Protein AF-A0A354U758-F1 (afdb_monomer_lite)

Sequence (99 aa):
METSMVYNLAVYKNENGGFNGVFADFECVVNEGDTLDELIANAKELLNFTLADMVEHGIPLPVPSPESKIRMKLDCAPFRIVPVAVSIRANGSSVPELF

Secondary structure (DSSP, 8-state):
-EEEEEEEEEEEE-TTS-EEEEETTTTEEE---SSHHHHHHHHHHHHHHHHHHHHHTTPPPPPPPPHHHHHHS-SS--SEEEEEEEEEE----------

Radius of gyration: 15.07 Å; chains: 1; bounding box: 31×44×41 Å

Foldseek 3Di:
DKDKDKAKWQWAQDPVCFIKTAGLQVRDIQGDDNYPVRSLVSVLVVVQVVVQVCLVVVNDDGHHDDPVVSCVSDPDHGPDMDIRMHIDDNDPDDDPPDD

pLDDT: mean 85.99, std 13.71, range [42.72, 96.0]

Structure (mmCIF, N/CA/C/O backbone):
data_AF-A0A354U758-F1
#
_entry.id   AF-A0A354U758-F1
#
loop_
_atom_site.group_PDB
_atom_site.id
_atom_site.type_symbol
_atom_site.label_atom_id
_atom_site.label_alt_id
_atom_site.label_comp_id
_atom_site.label_asym_id
_atom_site.label_entity_id
_atom_site.label_seq_id
_atom_site.pdbx_PDB_ins_code
_atom_site.Cartn_x
_atom_site.Cartn_y
_atom_site.Cartn_z
_atom_site.occupancy
_atom_site.B_iso_or_equiv
_atom_site.auth_seq_id
_atom_site.auth_comp_id
_atom_site.auth_asym_id
_atom_site.auth_atom_id
_atom_site.pdbx_PDB_model_num
ATOM 1 N N . MET A 1 1 ? -5.809 7.439 21.287 1.00 57.69 1 MET A N 1
ATOM 2 C CA . MET A 1 1 ? -4.737 6.438 21.087 1.00 57.69 1 MET A CA 1
ATOM 3 C C . MET A 1 1 ? -4.339 6.500 19.623 1.00 57.69 1 MET A C 1
ATOM 5 O O . MET A 1 1 ? -5.232 6.600 18.792 1.00 57.69 1 MET A O 1
ATOM 9 N N . GLU A 1 2 ? -3.042 6.538 19.322 1.00 71.38 2 GLU A N 1
ATOM 10 C CA . GLU A 1 2 ? -2.541 6.448 17.944 1.00 71.38 2 GLU A CA 1
ATOM 11 C C . GLU A 1 2 ? -2.259 4.974 17.646 1.00 71.38 2 GLU A C 1
ATOM 13 O O . GLU A 1 2 ? -1.563 4.310 18.417 1.00 71.38 2 GLU A O 1
ATOM 18 N N . THR A 1 3 ? -2.846 4.447 16.576 1.00 82.75 3 THR A N 1
ATOM 19 C CA . THR A 1 3 ? -2.652 3.058 16.158 1.00 82.75 3 THR A CA 1
ATOM 20 C C . THR A 1 3 ? -1.831 3.047 14.881 1.00 82.75 3 THR A C 1
ATOM 22 O O . THR A 1 3 ? -2.209 3.679 13.898 1.00 82.75 3 THR A O 1
ATOM 25 N N . SER A 1 4 ? -0.708 2.327 14.889 1.00 86.12 4 SER A N 1
ATOM 26 C CA . SER A 1 4 ? 0.077 2.102 13.677 1.00 86.12 4 SER A CA 1
ATOM 27 C C . SER A 1 4 ? -0.401 0.835 12.979 1.00 86.12 4 SER A C 1
ATOM 29 O O . SER A 1 4 ? -0.539 -0.213 13.613 1.00 86.12 4 SER A O 1
ATOM 31 N N . MET A 1 5 ? -0.656 0.935 11.678 1.00 91.00 5 MET A N 1
ATOM 32 C CA . MET A 1 5 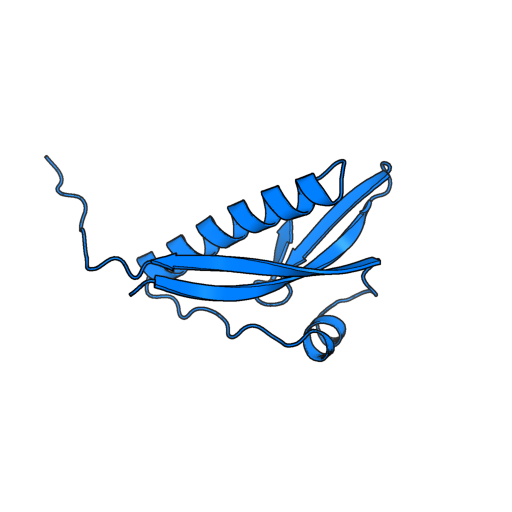? -0.980 -0.198 10.816 1.00 91.00 5 MET A CA 1
ATOM 33 C C . MET A 1 5 ? 0.013 -0.255 9.658 1.00 91.00 5 MET A C 1
ATOM 35 O O . MET A 1 5 ? 0.569 0.763 9.247 1.00 91.00 5 MET A O 1
ATOM 39 N N . VAL A 1 6 ? 0.243 -1.458 9.137 1.00 93.88 6 VAL A N 1
ATOM 40 C CA . VAL A 1 6 ? 1.149 -1.688 8.009 1.00 93.88 6 VAL A CA 1
ATOM 41 C C . VAL A 1 6 ? 0.387 -2.433 6.934 1.00 93.88 6 VAL A C 1
ATOM 43 O O . VAL A 1 6 ? -0.020 -3.568 7.163 1.00 93.88 6 VAL A O 1
ATOM 46 N N . TYR A 1 7 ? 0.229 -1.809 5.771 1.00 94.75 7 TYR A N 1
ATOM 47 C CA . TYR A 1 7 ? -0.414 -2.413 4.608 1.00 94.75 7 TYR A CA 1
ATOM 48 C C . TYR A 1 7 ? 0.603 -2.659 3.503 1.00 94.75 7 TYR A C 1
ATOM 50 O O . TYR A 1 7 ? 1.581 -1.931 3.361 1.00 94.75 7 TYR A O 1
ATOM 58 N N . ASN A 1 8 ? 0.381 -3.705 2.719 1.00 95.69 8 ASN A N 1
ATOM 59 C CA . ASN A 1 8 ? 1.305 -4.114 1.672 1.00 95.69 8 ASN A CA 1
ATOM 60 C C . ASN A 1 8 ? 0.918 -3.478 0.334 1.00 95.69 8 ASN A C 1
ATOM 62 O O . ASN A 1 8 ? -0.169 -3.733 -0.185 1.00 95.69 8 ASN A O 1
ATOM 66 N N . LEU A 1 9 ? 1.835 -2.696 -0.233 1.00 95.94 9 LEU A N 1
ATOM 67 C CA . LEU A 1 9 ? 1.738 -2.141 -1.577 1.00 95.94 9 LEU A CA 1
ATOM 68 C C . LEU A 1 9 ? 2.373 -3.111 -2.575 1.00 95.94 9 LEU A C 1
ATOM 70 O O . LEU A 1 9 ? 3.569 -3.400 -2.498 1.00 95.94 9 LEU A O 1
ATOM 74 N N . ALA A 1 10 ? 1.585 -3.603 -3.524 1.00 95.81 10 ALA A N 1
ATOM 75 C CA . ALA A 1 10 ? 2.084 -4.343 -4.673 1.00 95.81 10 ALA A CA 1
ATOM 76 C C . ALA A 1 10 ? 2.556 -3.353 -5.742 1.00 95.81 10 ALA A C 1
ATOM 78 O O . ALA A 1 10 ? 1.755 -2.576 -6.251 1.00 95.81 10 ALA A O 1
ATOM 79 N N . VAL A 1 11 ? 3.848 -3.370 -6.064 1.00 96.00 11 VAL A N 1
ATOM 80 C CA . VAL A 1 11 ? 4.474 -2.438 -7.009 1.00 96.00 11 VAL A CA 1
ATOM 81 C C . VAL A 1 11 ? 4.657 -3.100 -8.368 1.00 96.00 11 VAL A C 1
ATOM 83 O O . VAL A 1 11 ? 5.137 -4.232 -8.457 1.00 96.00 11 VAL A O 1
ATOM 86 N N . TYR A 1 12 ? 4.358 -2.355 -9.424 1.00 95.25 12 TYR A N 1
ATOM 87 C CA . TYR A 1 12 ? 4.518 -2.733 -10.822 1.00 95.25 12 TYR A CA 1
ATOM 88 C C . TYR A 1 12 ? 5.363 -1.689 -11.542 1.00 95.25 12 TYR A C 1
ATOM 90 O O . TYR A 1 12 ? 5.290 -0.504 -11.232 1.00 95.25 12 TYR A O 1
ATOM 98 N N . LYS A 1 13 ? 6.163 -2.124 -12.514 1.00 94.38 13 LYS A N 1
ATOM 99 C CA . LYS A 1 13 ? 6.812 -1.202 -13.452 1.00 94.38 13 LYS A CA 1
ATOM 100 C C . LYS A 1 13 ? 5.801 -0.812 -14.519 1.00 94.38 13 LYS A C 1
ATOM 102 O O . LYS A 1 13 ? 5.108 -1.695 -15.024 1.00 94.38 13 LYS A O 1
ATOM 107 N N . ASN A 1 14 ? 5.732 0.466 -14.860 1.00 89.69 14 ASN A N 1
ATOM 108 C CA . ASN A 1 14 ? 4.919 0.928 -15.977 1.00 89.69 14 ASN A CA 1
ATOM 109 C C . ASN A 1 14 ? 5.745 0.984 -17.276 1.00 89.69 14 ASN A C 1
ATOM 111 O O . ASN A 1 14 ? 6.972 0.863 -17.265 1.00 89.69 14 ASN A O 1
ATOM 115 N N . GLU A 1 15 ? 5.061 1.141 -18.409 1.00 89.44 15 GLU A N 1
ATOM 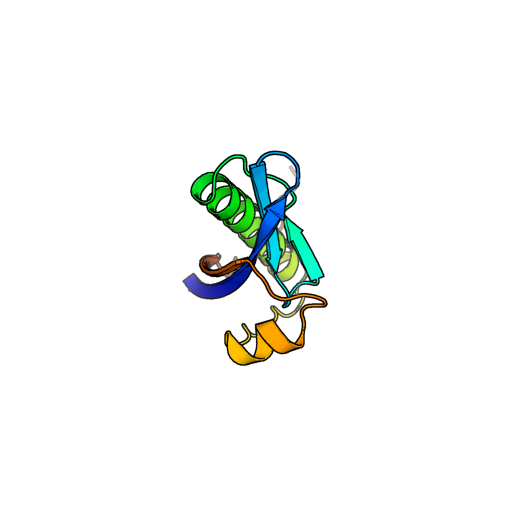116 C CA . GLU A 1 15 ? 5.684 1.140 -19.742 1.00 89.44 15 GLU A CA 1
ATOM 117 C C . GLU A 1 15 ? 6.581 2.364 -19.991 1.00 89.44 15 GLU A C 1
ATOM 119 O O . GLU A 1 15 ? 7.482 2.313 -20.826 1.00 89.44 15 GLU A O 1
ATOM 124 N N . ASN A 1 16 ? 6.387 3.438 -19.219 1.00 89.25 16 ASN A N 1
ATOM 125 C CA . ASN A 1 16 ? 7.131 4.693 -19.327 1.00 89.25 16 ASN A CA 1
ATOM 126 C C . ASN A 1 16 ? 8.410 4.713 -18.468 1.00 89.25 16 ASN A C 1
ATOM 128 O O . ASN A 1 16 ? 9.105 5.725 -18.426 1.00 89.25 16 ASN A O 1
ATOM 132 N N . GLY A 1 17 ? 8.734 3.611 -17.783 1.00 90.25 17 GLY A N 1
ATOM 133 C CA . GLY A 1 17 ? 9.918 3.494 -16.927 1.00 90.25 17 GLY A CA 1
ATOM 134 C C . GLY A 1 17 ? 9.720 3.927 -15.468 1.00 90.25 17 GLY A C 1
ATOM 135 O O . GLY A 1 17 ? 10.667 3.818 -14.692 1.00 90.25 17 GLY A O 1
ATOM 136 N N . GLY A 1 18 ? 8.513 4.353 -15.091 1.00 94.19 18 GLY A N 1
ATOM 137 C CA . GLY A 1 18 ? 8.104 4.615 -13.710 1.00 94.19 18 GLY A CA 1
ATOM 138 C C . GLY A 1 18 ? 7.438 3.404 -13.046 1.00 94.19 18 GLY A C 1
ATOM 139 O O . GLY A 1 18 ? 7.576 2.253 -13.484 1.00 94.19 18 GLY A O 1
ATOM 140 N N . PHE A 1 19 ? 6.688 3.662 -11.978 1.00 95.94 19 PHE A N 1
ATOM 141 C CA . PHE A 1 19 ? 6.066 2.645 -11.142 1.00 95.94 19 PHE A CA 1
ATOM 142 C C . PHE A 1 19 ? 4.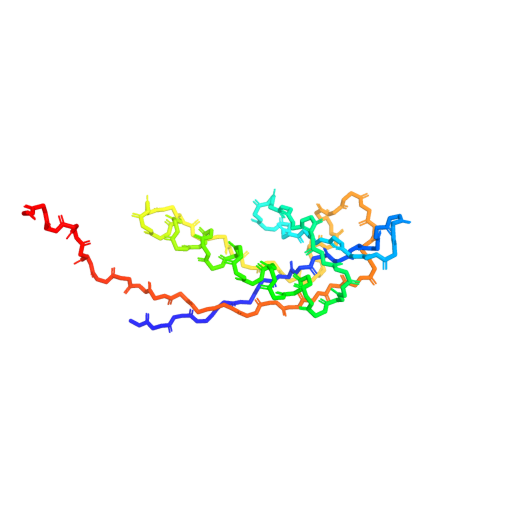599 2.955 -10.838 1.00 95.94 19 PHE A C 1
ATOM 144 O O . PHE A 1 19 ? 4.222 4.097 -10.606 1.00 95.94 19 PHE A O 1
ATOM 1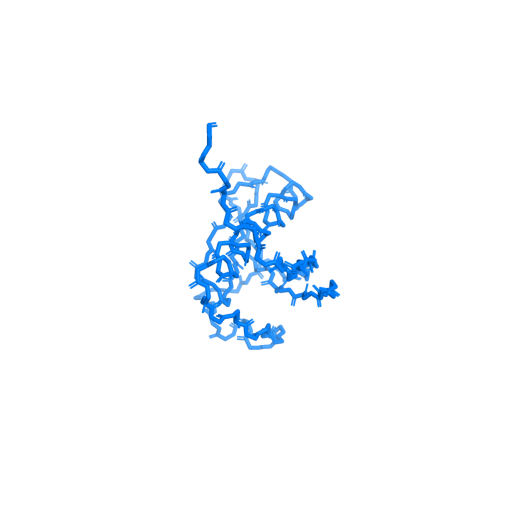51 N N . ASN A 1 20 ? 3.800 1.892 -10.756 1.00 95.25 20 ASN A N 1
ATOM 152 C CA . ASN A 1 20 ? 2.423 1.919 -10.271 1.00 95.25 20 ASN A CA 1
ATOM 153 C C . ASN A 1 20 ? 2.309 1.015 -9.037 1.00 95.25 20 ASN A C 1
ATOM 155 O O . ASN A 1 20 ? 3.111 0.096 -8.842 1.00 95.25 20 ASN A O 1
ATOM 159 N N . GLY A 1 21 ? 1.297 1.243 -8.211 1.00 94.44 21 GLY A N 1
ATOM 160 C CA . GLY A 1 21 ? 1.071 0.547 -6.954 1.00 94.44 21 GLY A CA 1
ATOM 161 C C . GLY A 1 21 ? -0.381 0.115 -6.781 1.00 94.44 21 GLY A C 1
ATOM 162 O O . GLY A 1 21 ? -1.296 0.766 -7.270 1.00 94.44 21 GLY A O 1
ATOM 163 N N . VAL A 1 22 ? -0.606 -0.982 -6.064 1.00 94.06 22 VAL A N 1
ATOM 164 C CA . VAL A 1 22 ? -1.948 -1.454 -5.695 1.00 94.06 22 VAL A CA 1
ATOM 165 C C . VAL A 1 22 ? -1.953 -1.892 -4.238 1.00 94.06 22 VAL A C 1
ATOM 167 O O . VAL A 1 22 ? -1.116 -2.698 -3.823 1.00 94.06 22 VAL A O 1
ATOM 170 N N . PHE A 1 23 ? -2.926 -1.412 -3.466 1.00 94.12 23 PHE A N 1
ATOM 171 C CA . PHE A 1 23 ? -3.242 -1.971 -2.157 1.00 94.12 23 PHE A CA 1
ATOM 172 C C . PHE A 1 23 ? -4.367 -3.000 -2.298 1.00 94.12 23 PHE A C 1
ATOM 174 O O . PHE A 1 23 ? -5.548 -2.657 -2.316 1.00 94.12 23 PHE A O 1
ATOM 181 N N . ALA A 1 24 ? -4.008 -4.285 -2.349 1.00 91.12 24 ALA A N 1
ATOM 182 C CA . ALA A 1 24 ? -4.966 -5.377 -2.570 1.00 91.12 24 ALA A CA 1
ATOM 183 C C . ALA A 1 24 ? -5.995 -5.569 -1.432 1.00 91.12 24 ALA A C 1
ATOM 185 O O . ALA A 1 24 ? -6.941 -6.339 -1.575 1.00 91.12 24 ALA A O 1
ATOM 186 N N . ASP A 1 25 ? -5.809 -4.907 -0.288 1.00 91.44 25 ASP A N 1
ATOM 187 C CA . ASP A 1 25 ? -6.779 -4.900 0.814 1.00 91.44 25 ASP A CA 1
ATOM 188 C C . ASP A 1 25 ? -7.860 -3.810 0.669 1.00 91.44 25 ASP A C 1
ATOM 190 O O . ASP A 1 25 ? -8.845 -3.857 1.399 1.00 91.44 25 ASP A O 1
ATOM 194 N N . PHE A 1 26 ? -7.701 -2.869 -0.269 1.00 82.88 26 PHE A N 1
ATOM 195 C CA . PHE A 1 26 ? -8.597 -1.717 -0.457 1.00 82.88 26 PHE A CA 1
ATOM 196 C C . PHE A 1 26 ? -9.147 -1.594 -1.885 1.00 82.88 26 PHE A C 1
ATOM 198 O O . PHE A 1 26 ? -9.844 -0.627 -2.167 1.00 82.88 26 PHE A O 1
ATOM 205 N N . GLU A 1 27 ? -8.773 -2.501 -2.800 1.00 71.31 27 GLU A N 1
ATOM 206 C CA . GLU A 1 27 ? -9.003 -2.355 -4.255 1.00 71.31 27 GLU A CA 1
ATOM 207 C C . GLU A 1 27 ? -8.556 -0.977 -4.794 1.00 71.31 27 GLU A C 1
ATOM 209 O O . GLU A 1 27 ? -9.060 -0.466 -5.791 1.00 71.31 27 GLU A O 1
ATOM 214 N N . CYS A 1 28 ? -7.583 -0.359 -4.119 1.00 77.12 28 CYS A N 1
ATOM 215 C CA . CYS A 1 28 ? -7.122 0.992 -4.393 1.00 77.12 28 CYS A CA 1
ATOM 216 C C . CYS A 1 28 ? -5.843 0.946 -5.231 1.00 77.12 28 CYS A C 1
ATOM 218 O O . CYS A 1 28 ? -4.902 0.205 -4.915 1.00 77.12 28 CYS A O 1
ATOM 220 N N . VAL A 1 29 ? -5.807 1.753 -6.291 1.00 78.69 29 VAL A N 1
ATOM 221 C CA . VAL A 1 29 ? -4.682 1.847 -7.222 1.00 78.69 29 VAL A CA 1
ATOM 222 C C . VAL A 1 29 ? -3.986 3.195 -7.048 1.00 78.69 29 VAL A C 1
ATOM 224 O O . VAL A 1 29 ? -4.628 4.240 -7.014 1.00 78.69 29 VAL A O 1
ATOM 227 N N . VAL A 1 30 ? -2.659 3.160 -6.975 1.00 80.75 30 VAL A N 1
ATOM 228 C CA . VAL A 1 30 ? -1.764 4.318 -6.962 1.00 80.75 30 VAL A CA 1
ATOM 229 C C . VAL A 1 30 ? -1.066 4.351 -8.319 1.00 80.75 30 VAL A C 1
ATOM 231 O O . VAL A 1 30 ? -0.197 3.528 -8.592 1.00 80.75 30 VAL A O 1
ATOM 234 N N . ASN A 1 31 ? -1.465 5.260 -9.204 1.00 71.75 31 ASN A N 1
ATOM 235 C CA . ASN A 1 31 ? -1.028 5.234 -10.606 1.00 71.75 31 ASN A CA 1
ATOM 236 C C . ASN A 1 31 ? 0.209 6.086 -10.921 1.00 71.75 31 ASN A C 1
ATOM 238 O O . ASN A 1 31 ? 0.527 6.247 -12.096 1.00 71.75 31 ASN A O 1
ATOM 242 N N . GLU A 1 32 ? 0.898 6.645 -9.922 1.00 79.75 32 GLU A N 1
ATOM 243 C CA . GLU A 1 32 ? 1.899 7.686 -10.180 1.00 79.75 32 GLU A CA 1
ATOM 244 C C . GLU A 1 32 ? 3.130 7.575 -9.272 1.00 79.75 32 GLU A C 1
ATOM 246 O O . GLU A 1 32 ? 3.045 7.703 -8.047 1.00 79.75 32 GLU A O 1
ATOM 251 N N . GLY A 1 33 ? 4.285 7.369 -9.907 1.00 90.19 33 GLY A N 1
ATOM 252 C CA . GLY A 1 33 ? 5.611 7.578 -9.338 1.00 90.19 33 GLY A CA 1
ATOM 253 C C . GLY A 1 33 ? 6.694 7.337 -10.388 1.00 90.19 33 GLY A C 1
ATOM 254 O O . GLY A 1 33 ? 6.838 6.221 -10.890 1.00 90.19 33 GLY A O 1
ATOM 255 N N . ASP A 1 34 ? 7.488 8.357 -10.710 1.00 92.81 34 ASP A N 1
ATOM 256 C CA . ASP A 1 34 ? 8.631 8.222 -11.624 1.00 92.81 34 ASP A CA 1
ATOM 257 C C . ASP A 1 34 ? 9.749 7.395 -10.975 1.00 92.81 34 ASP A C 1
ATOM 259 O O . ASP A 1 34 ? 10.533 6.713 -11.638 1.00 92.81 34 ASP A O 1
ATOM 263 N N . THR A 1 35 ? 9.785 7.405 -9.641 1.00 95.31 35 THR A N 1
ATOM 264 C CA . THR A 1 35 ? 10.676 6.584 -8.822 1.00 95.31 35 THR A CA 1
ATOM 265 C C . THR A 1 35 ? 9.895 5.719 -7.837 1.00 95.31 35 THR A C 1
ATOM 267 O O . THR A 1 35 ? 8.744 5.993 -7.499 1.00 95.31 35 THR A O 1
ATOM 270 N N . LEU A 1 36 ? 10.542 4.662 -7.335 1.00 94.19 36 LEU A N 1
ATOM 271 C CA . LEU A 1 36 ? 9.948 3.805 -6.308 1.00 94.19 36 LEU A CA 1
ATOM 272 C C . LEU A 1 36 ? 9.625 4.592 -5.027 1.00 94.19 36 LEU A C 1
ATOM 274 O O . LEU A 1 36 ? 8.585 4.357 -4.418 1.00 94.19 36 LEU A O 1
ATOM 278 N N . ASP A 1 37 ? 10.500 5.515 -4.630 1.00 95.12 37 ASP A N 1
ATOM 279 C CA . ASP A 1 37 ? 10.320 6.315 -3.415 1.00 95.12 37 ASP A CA 1
ATOM 280 C C . ASP A 1 37 ? 9.143 7.285 -3.551 1.00 95.12 37 ASP A C 1
ATOM 282 O O . ASP A 1 37 ? 8.344 7.410 -2.623 1.00 95.12 37 ASP A O 1
ATOM 286 N N . GLU A 1 38 ? 8.992 7.913 -4.720 1.00 95.25 38 GLU A N 1
ATOM 287 C CA . GLU A 1 38 ? 7.841 8.760 -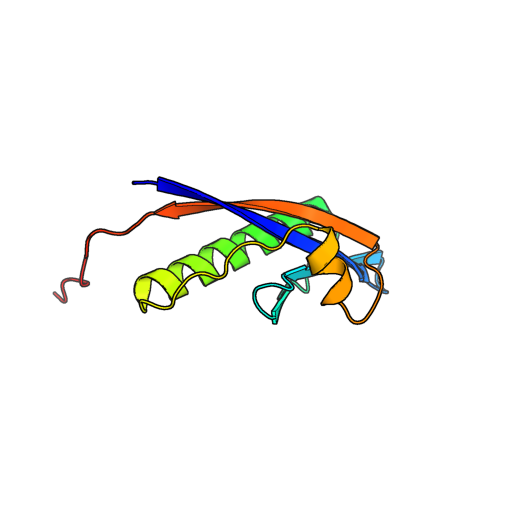5.035 1.00 95.25 38 GLU A CA 1
ATOM 288 C C . GLU A 1 38 ? 6.535 7.962 -5.008 1.00 95.25 38 GLU A C 1
ATOM 290 O O . GLU A 1 38 ? 5.593 8.359 -4.326 1.00 95.25 38 GLU A O 1
ATOM 295 N N . LEU A 1 39 ? 6.503 6.785 -5.647 1.00 96.00 39 LEU A N 1
ATOM 296 C CA . LEU A 1 39 ? 5.331 5.911 -5.595 1.00 96.00 39 LEU A CA 1
ATOM 297 C C . LEU A 1 39 ? 4.960 5.559 -4.146 1.00 96.00 39 LEU A C 1
ATOM 299 O O . LEU A 1 39 ? 3.786 5.583 -3.787 1.00 96.00 39 LEU A O 1
ATOM 303 N N . ILE A 1 40 ? 5.940 5.209 -3.305 1.00 95.00 40 ILE A N 1
ATOM 304 C CA . ILE A 1 40 ? 5.693 4.853 -1.900 1.00 95.00 40 ILE A CA 1
ATOM 305 C C . ILE A 1 40 ? 5.176 6.063 -1.111 1.00 95.00 40 ILE A C 1
ATOM 307 O O . ILE A 1 40 ? 4.281 5.899 -0.277 1.00 95.00 40 ILE A O 1
ATOM 311 N N . ALA A 1 41 ? 5.711 7.261 -1.359 1.00 94.25 41 ALA A N 1
ATOM 312 C CA . ALA A 1 41 ? 5.240 8.493 -0.730 1.00 94.25 41 ALA A CA 1
ATOM 313 C C . ALA A 1 41 ? 3.783 8.793 -1.116 1.00 94.25 41 ALA A C 1
ATOM 315 O O . ALA A 1 41 ? 2.942 8.943 -0.227 1.00 94.25 41 ALA A O 1
ATOM 316 N N . ASN A 1 42 ? 3.472 8.754 -2.414 1.00 94.38 42 ASN A N 1
ATOM 317 C CA . ASN A 1 42 ? 2.125 8.963 -2.952 1.00 94.38 42 ASN A CA 1
ATOM 318 C C . ASN A 1 42 ? 1.142 7.908 -2.420 1.00 94.38 42 ASN A C 1
ATOM 320 O O . ASN A 1 42 ? 0.041 8.225 -1.970 1.00 94.38 42 ASN A O 1
ATOM 324 N N . ALA A 1 43 ? 1.561 6.641 -2.386 1.00 94.25 43 ALA A N 1
ATOM 325 C CA . ALA A 1 43 ? 0.768 5.545 -1.840 1.00 94.25 43 ALA A CA 1
ATOM 326 C C . ALA A 1 43 ? 0.471 5.733 -0.348 1.00 94.25 43 ALA A C 1
ATOM 328 O O . ALA A 1 43 ? -0.641 5.463 0.106 1.00 94.25 43 ALA A O 1
ATOM 329 N N . LYS A 1 44 ? 1.455 6.198 0.429 1.00 93.31 44 LYS A N 1
ATOM 330 C CA . LYS A 1 44 ? 1.282 6.470 1.857 1.00 93.31 44 LYS A CA 1
ATOM 331 C C . LYS A 1 44 ? 0.296 7.609 2.097 1.00 93.31 44 LYS A C 1
ATOM 333 O O . LYS A 1 44 ? -0.524 7.508 3.006 1.00 93.31 44 LYS A O 1
ATOM 338 N N . GLU A 1 45 ? 0.377 8.677 1.313 1.00 91.88 45 GLU A N 1
ATOM 339 C CA . GLU A 1 45 ? -0.554 9.800 1.394 1.00 91.88 45 GLU A CA 1
ATOM 340 C C . GLU A 1 45 ? -1.989 9.366 1.063 1.00 91.88 45 GLU A C 1
ATOM 342 O O . GLU A 1 45 ? -2.887 9.558 1.885 1.00 91.88 45 GLU A O 1
ATOM 347 N N . LEU A 1 46 ? -2.188 8.676 -0.066 1.00 91.38 46 LEU A N 1
ATOM 348 C CA . LEU A 1 46 ? -3.495 8.144 -0.459 1.00 91.38 46 LEU A CA 1
ATOM 349 C C . LEU A 1 46 ? -4.087 7.220 0.612 1.00 91.38 46 LEU A C 1
ATOM 351 O O . LEU A 1 46 ? -5.269 7.321 0.949 1.00 91.38 46 LEU A O 1
ATOM 355 N N . LEU A 1 47 ? -3.264 6.334 1.177 1.00 91.31 47 LEU A N 1
ATOM 356 C CA . LEU A 1 47 ? -3.697 5.407 2.216 1.00 91.31 47 LEU A CA 1
ATOM 357 C C . LEU A 1 47 ? -4.074 6.132 3.515 1.00 91.31 47 LEU A C 1
ATOM 359 O O . LEU A 1 47 ? -5.060 5.760 4.146 1.00 91.31 47 LEU A O 1
ATOM 363 N N . ASN A 1 48 ? -3.341 7.181 3.907 1.00 90.00 48 ASN A N 1
ATOM 364 C CA . ASN A 1 48 ? -3.713 8.003 5.063 1.00 90.00 48 ASN A CA 1
ATOM 365 C C . ASN A 1 48 ? -5.081 8.669 4.859 1.00 90.00 48 ASN A C 1
ATOM 367 O O . ASN A 1 48 ? -5.904 8.618 5.771 1.00 90.00 48 ASN A O 1
ATOM 371 N N . PHE A 1 49 ? -5.341 9.247 3.680 1.00 88.81 49 PHE A N 1
ATOM 372 C CA . PHE A 1 49 ? -6.645 9.844 3.370 1.00 88.81 49 PHE A CA 1
ATOM 373 C C . PHE A 1 49 ? -7.765 8.804 3.368 1.00 88.81 49 PHE A C 1
ATOM 375 O O . PHE A 1 49 ? -8.789 9.012 4.010 1.00 88.81 49 PHE A O 1
ATOM 382 N N . THR A 1 50 ? -7.537 7.658 2.724 1.00 90.06 50 THR A N 1
ATOM 383 C CA . THR A 1 50 ? -8.511 6.556 2.660 1.00 90.06 50 THR A CA 1
ATOM 384 C C . THR A 1 50 ? -8.887 6.071 4.060 1.00 90.06 50 THR A C 1
ATOM 386 O O . THR A 1 50 ? -10.058 5.919 4.382 1.00 90.06 50 THR A O 1
ATOM 389 N N . LEU A 1 51 ? -7.899 5.855 4.931 1.00 90.06 51 LEU A N 1
ATOM 390 C CA . LEU A 1 51 ? -8.148 5.389 6.294 1.00 90.06 51 LEU A CA 1
ATOM 391 C C . LEU A 1 51 ? -8.821 6.451 7.166 1.00 90.06 51 LEU A C 1
ATOM 393 O O . LEU A 1 51 ? -9.644 6.099 8.008 1.00 90.06 51 LEU A O 1
ATOM 397 N N . ALA A 1 52 ? -8.472 7.728 6.989 1.00 88.19 52 ALA A N 1
ATOM 398 C CA . ALA A 1 52 ? -9.120 8.824 7.700 1.00 88.19 52 ALA A CA 1
ATOM 399 C C . ALA A 1 52 ? -10.609 8.923 7.336 1.00 88.19 52 ALA A C 1
ATOM 401 O O . ALA A 1 52 ? -11.434 8.978 8.243 1.00 88.19 52 ALA A O 1
ATOM 402 N N . ASP A 1 53 ? -10.938 8.844 6.044 1.00 89.12 53 ASP A N 1
ATOM 403 C CA . ASP A 1 53 ? -12.315 8.821 5.535 1.00 89.12 53 ASP A CA 1
ATOM 404 C C . ASP A 1 53 ? -13.114 7.646 6.123 1.00 89.12 53 ASP A C 1
ATOM 406 O O . ASP A 1 53 ? -14.187 7.828 6.701 1.00 89.12 53 ASP A O 1
ATOM 410 N N . MET A 1 54 ? -12.537 6.439 6.109 1.00 90.88 54 MET A N 1
ATOM 411 C CA . MET A 1 54 ? -13.175 5.268 6.712 1.00 90.88 54 MET A CA 1
ATOM 412 C C . MET A 1 54 ? -13.445 5.456 8.212 1.00 90.88 54 MET A C 1
ATOM 414 O O . MET A 1 54 ? -14.524 5.108 8.689 1.00 90.88 54 MET A O 1
ATOM 418 N N . VAL A 1 55 ? -12.495 6.021 8.965 1.00 89.31 55 VAL A N 1
ATOM 419 C CA . VAL A 1 55 ? -12.682 6.310 10.396 1.00 89.31 55 VAL A CA 1
ATOM 420 C C . VAL A 1 55 ? -13.773 7.359 10.613 1.00 89.31 55 VAL A C 1
ATOM 422 O O . VAL A 1 55 ? -14.619 7.166 11.486 1.00 89.31 55 VAL A O 1
ATOM 425 N N . GLU A 1 56 ? -13.772 8.440 9.834 1.00 89.31 56 GLU A N 1
ATOM 426 C CA . GLU A 1 56 ? -14.757 9.524 9.924 1.00 89.31 56 GLU A CA 1
ATOM 427 C C . GLU A 1 56 ? -16.181 9.020 9.668 1.00 89.31 56 GLU A C 1
ATOM 429 O O . GLU A 1 56 ? -17.112 9.363 10.399 1.00 89.31 56 GLU A O 1
ATOM 434 N N . HIS A 1 57 ? -16.339 8.127 8.693 1.00 89.38 57 HIS A N 1
ATOM 435 C CA . HIS A 1 57 ? -17.627 7.551 8.320 1.00 89.38 57 HIS A CA 1
ATOM 436 C C . HIS A 1 57 ? -17.996 6.272 9.093 1.00 89.38 57 HIS A C 1
ATOM 438 O O . HIS A 1 57 ? -19.024 5.653 8.807 1.00 89.38 57 HIS A O 1
ATOM 444 N N . GLY A 1 58 ? -17.196 5.864 10.085 1.00 90.50 58 GLY A N 1
ATOM 445 C CA . GLY A 1 58 ? -17.452 4.664 10.890 1.00 90.50 58 GLY A CA 1
ATOM 446 C C . GLY A 1 58 ? -17.368 3.352 10.099 1.00 90.50 58 GLY A C 1
ATOM 447 O O . GLY A 1 58 ? -17.945 2.341 10.507 1.00 90.50 58 GLY A O 1
ATOM 448 N N . ILE A 1 59 ? -16.664 3.357 8.968 1.00 89.88 59 ILE A N 1
ATOM 449 C CA . ILE A 1 59 ? -16.420 2.187 8.131 1.00 89.88 59 ILE A CA 1
ATOM 450 C C . ILE A 1 59 ? -15.289 1.361 8.769 1.00 89.88 59 ILE A C 1
ATOM 452 O O . ILE A 1 59 ? -14.210 1.894 9.044 1.00 89.88 59 ILE A O 1
ATOM 456 N N . PRO A 1 60 ? -15.484 0.051 9.009 1.00 90.38 60 PRO A N 1
ATOM 457 C CA . PRO A 1 60 ? -14.438 -0.799 9.565 1.00 90.38 60 PRO A CA 1
ATOM 458 C C . PRO A 1 60 ? -13.194 -0.840 8.675 1.00 90.38 60 PRO A C 1
ATOM 460 O O . PRO A 1 60 ? -13.283 -1.146 7.487 1.00 90.38 60 PRO A O 1
ATOM 463 N N . LEU A 1 61 ? -12.027 -0.597 9.269 1.00 89.88 61 LEU A N 1
ATOM 464 C CA . LEU A 1 61 ? -10.749 -0.695 8.567 1.00 89.88 61 LEU A CA 1
ATOM 465 C C . LEU A 1 61 ? -10.441 -2.154 8.199 1.00 89.88 61 LEU A C 1
ATOM 467 O O . LEU A 1 61 ? -10.661 -3.047 9.028 1.00 89.88 61 LEU A O 1
ATOM 471 N N . PRO A 1 62 ? -9.904 -2.427 6.998 1.00 90.44 62 PRO A N 1
ATOM 472 C CA . PRO A 1 62 ? -9.555 -3.783 6.616 1.00 90.44 62 PRO A CA 1
ATOM 473 C C . PRO A 1 62 ? -8.393 -4.289 7.473 1.00 90.44 62 PRO A C 1
ATOM 475 O O . PRO A 1 62 ? -7.474 -3.556 7.829 1.00 90.44 62 PRO A O 1
ATOM 478 N N . VAL A 1 63 ? -8.405 -5.578 7.800 1.00 91.44 63 VAL A N 1
ATOM 479 C CA . VAL A 1 63 ? -7.266 -6.201 8.483 1.00 91.44 63 VAL A CA 1
ATOM 480 C C . VAL A 1 63 ? -6.125 -6.357 7.472 1.00 91.44 63 VAL A C 1
ATOM 482 O O . VAL A 1 63 ? -6.353 -6.994 6.439 1.00 91.44 63 VAL A O 1
ATOM 485 N N . PRO A 1 64 ? -4.906 -5.848 7.747 1.00 93.31 64 PRO A N 1
ATOM 486 C CA . PRO A 1 64 ? -3.802 -5.980 6.810 1.00 93.31 64 PRO A CA 1
ATOM 487 C C . PRO A 1 64 ? -3.478 -7.443 6.514 1.00 93.31 64 PRO A C 1
ATOM 489 O O . PRO A 1 64 ? -3.238 -8.249 7.421 1.00 93.31 64 PRO A O 1
ATOM 492 N N . SER A 1 65 ? -3.449 -7.791 5.232 1.00 93.94 65 SER A N 1
ATOM 493 C CA . SER A 1 65 ? -3.099 -9.140 4.808 1.00 93.94 65 SER A CA 1
ATOM 494 C C . SER A 1 65 ? -1.581 -9.350 4.844 1.00 93.94 65 SER A C 1
ATOM 496 O O . SER A 1 65 ? -0.825 -8.476 4.406 1.00 93.94 65 SER A O 1
ATOM 498 N N . PRO A 1 66 ? -1.092 -10.530 5.277 1.00 93.38 66 PRO A N 1
ATOM 499 C CA . PRO A 1 66 ? 0.308 -10.894 5.090 1.00 93.38 66 PRO A CA 1
ATOM 500 C C . PRO A 1 66 ? 0.642 -10.982 3.595 1.00 93.38 66 PRO A C 1
ATOM 502 O O . PRO A 1 66 ? -0.226 -11.276 2.770 1.00 93.38 66 PRO A O 1
ATOM 505 N N . GLU A 1 67 ? 1.919 -10.808 3.253 1.00 91.31 67 GLU A N 1
ATOM 506 C CA . GLU A 1 67 ? 2.400 -10.795 1.864 1.00 91.31 67 GLU A CA 1
ATOM 507 C C . GLU A 1 67 ? 1.933 -12.015 1.049 1.00 91.31 67 GLU A C 1
ATOM 509 O O . GLU A 1 67 ? 1.511 -11.881 -0.100 1.00 91.31 67 GLU A O 1
ATOM 514 N N . SER A 1 68 ? 1.954 -13.209 1.649 1.00 91.31 68 SER A N 1
ATOM 515 C CA . SER A 1 68 ? 1.520 -14.444 0.987 1.00 91.31 68 SER A CA 1
ATOM 516 C C . SER A 1 68 ? 0.066 -14.385 0.515 1.00 91.31 68 SER A C 1
ATOM 518 O O . SER A 1 68 ? -0.235 -14.867 -0.573 1.00 91.31 68 SER A O 1
ATOM 520 N N . LYS A 1 69 ? -0.825 -13.751 1.288 1.00 93.19 69 LYS A N 1
ATOM 521 C CA . LYS A 1 69 ? -2.227 -13.549 0.903 1.00 93.19 69 LYS A CA 1
ATOM 522 C C . LYS A 1 69 ? -2.386 -12.438 -0.124 1.00 93.19 69 LYS A C 1
ATOM 524 O O . LYS A 1 69 ? -3.227 -12.570 -1.003 1.00 93.19 69 LYS A O 1
ATOM 529 N N . ILE A 1 70 ? -1.574 -11.382 -0.047 1.00 91.88 70 ILE A N 1
ATOM 530 C CA . ILE A 1 70 ? -1.576 -10.307 -1.050 1.00 91.88 70 ILE A CA 1
ATOM 531 C C . ILE A 1 70 ? -1.321 -10.892 -2.433 1.00 91.88 70 ILE A C 1
ATOM 533 O O . ILE A 1 70 ? -2.107 -10.656 -3.338 1.00 91.88 70 ILE A O 1
ATOM 537 N N . ARG A 1 71 ? -0.302 -11.746 -2.583 1.00 91.00 71 ARG A N 1
ATOM 538 C CA . ARG A 1 71 ? 0.020 -12.386 -3.870 1.00 91.00 71 ARG A CA 1
ATOM 539 C C . ARG A 1 71 ? -1.133 -13.198 -4.466 1.00 91.00 71 ARG A C 1
ATOM 541 O O . ARG A 1 71 ? -1.204 -13.309 -5.680 1.00 91.00 71 ARG A O 1
ATOM 548 N N . MET A 1 72 ? -2.021 -13.746 -3.638 1.00 91.06 72 MET A N 1
ATOM 549 C CA . MET A 1 72 ? -3.197 -14.499 -4.096 1.00 91.06 72 MET A CA 1
ATOM 550 C C . MET A 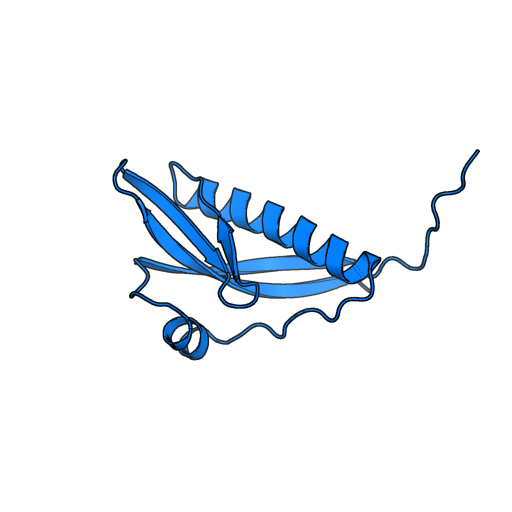1 72 ? -4.357 -13.604 -4.555 1.00 91.06 72 MET A C 1
ATOM 552 O O . MET A 1 72 ? -5.265 -14.100 -5.211 1.00 91.06 72 MET A O 1
ATOM 556 N N . LYS A 1 73 ? -4.352 -12.318 -4.184 1.00 88.88 73 LYS A N 1
ATOM 557 C CA . LYS A 1 73 ? -5.375 -11.328 -4.558 1.00 88.88 73 LYS A CA 1
ATOM 558 C C . LYS A 1 73 ? -5.018 -10.533 -5.820 1.00 88.88 73 LYS A C 1
ATOM 560 O O . LYS A 1 73 ? -5.811 -9.706 -6.246 1.00 88.88 73 LYS A O 1
ATOM 565 N N . LEU A 1 74 ? -3.812 -10.711 -6.358 1.00 89.62 74 LEU A N 1
ATOM 566 C CA . LEU A 1 74 ? -3.319 -9.957 -7.509 1.00 89.62 74 LEU A CA 1
ATOM 567 C C . LEU A 1 74 ? -3.516 -10.765 -8.790 1.00 89.62 74 LEU A C 1
ATOM 569 O O . LEU A 1 74 ? -3.211 -11.956 -8.820 1.00 89.62 74 LEU A O 1
ATOM 573 N N . ASP A 1 75 ? -3.939 -10.094 -9.859 1.00 87.94 75 ASP A N 1
ATOM 574 C CA . ASP A 1 75 ? -4.124 -10.723 -11.172 1.00 87.94 75 ASP A CA 1
ATOM 575 C C . ASP A 1 75 ? -2.795 -11.122 -11.832 1.00 87.94 75 ASP A C 1
ATOM 577 O O . ASP A 1 75 ? -2.733 -12.049 -12.640 1.00 87.94 75 ASP A O 1
ATOM 581 N N . CYS A 1 76 ? -1.706 -10.432 -11.489 1.00 89.06 76 CYS A N 1
ATOM 582 C CA . CYS A 1 76 ? -0.369 -10.712 -11.993 1.00 89.06 76 CYS A CA 1
ATOM 583 C C . CYS A 1 76 ? 0.697 -10.560 -10.899 1.00 89.06 76 CYS A C 1
ATOM 585 O O . CYS A 1 76 ? 0.479 -9.961 -9.845 1.00 89.06 76 CYS A O 1
ATOM 587 N N . ALA A 1 77 ? 1.874 -11.146 -11.132 1.00 92.94 77 ALA A N 1
ATOM 588 C CA . ALA A 1 77 ? 2.965 -11.094 -10.167 1.00 92.94 77 ALA A CA 1
ATOM 589 C C . ALA A 1 77 ? 3.546 -9.666 -10.073 1.00 92.94 77 ALA A C 1
ATOM 591 O O . ALA A 1 77 ? 3.971 -9.122 -11.096 1.00 92.94 77 ALA A O 1
ATOM 592 N N . PRO A 1 78 ? 3.629 -9.065 -8.870 1.00 94.81 78 PRO A N 1
ATOM 593 C CA . PRO A 1 78 ? 4.198 -7.733 -8.711 1.00 94.81 78 PRO A CA 1
ATOM 594 C C . PRO A 1 78 ? 5.720 -7.760 -8.854 1.00 94.81 78 PRO A C 1
ATOM 596 O O . PRO A 1 78 ? 6.374 -8.744 -8.494 1.00 94.81 78 PRO A O 1
ATOM 599 N N . PHE A 1 79 ? 6.295 -6.639 -9.294 1.00 94.56 79 PHE A N 1
ATOM 600 C CA . PHE A 1 79 ? 7.744 -6.429 -9.299 1.00 94.56 79 PHE A CA 1
ATOM 601 C C . PHE A 1 79 ? 8.317 -6.550 -7.881 1.00 94.56 79 PHE A C 1
ATOM 603 O O . PHE A 1 79 ? 9.356 -7.178 -7.675 1.00 94.56 79 PHE A O 1
ATOM 610 N N . ARG A 1 80 ? 7.621 -5.976 -6.893 1.00 95.19 80 ARG A N 1
ATOM 611 C CA . ARG A 1 80 ? 7.950 -6.098 -5.469 1.00 95.19 80 ARG A CA 1
ATOM 612 C C . ARG A 1 80 ? 6.716 -5.831 -4.613 1.00 95.19 80 ARG A C 1
ATOM 614 O O . ARG A 1 80 ? 5.805 -5.137 -5.046 1.00 95.19 80 ARG A O 1
ATOM 621 N N . ILE A 1 81 ? 6.707 -6.350 -3.388 1.00 96.00 81 ILE A N 1
ATOM 622 C CA . ILE A 1 81 ? 5.762 -5.931 -2.349 1.00 96.00 81 ILE A CA 1
ATOM 623 C C . ILE A 1 81 ? 6.513 -5.091 -1.318 1.00 96.00 81 ILE A C 1
ATOM 625 O O . ILE A 1 81 ? 7.609 -5.464 -0.888 1.00 96.00 81 ILE A O 1
ATOM 629 N N . VAL A 1 82 ? 5.945 -3.940 -0.966 1.00 95.50 82 VAL A N 1
ATOM 630 C CA . VAL A 1 82 ? 6.530 -2.982 -0.026 1.00 95.50 82 VAL A CA 1
ATOM 631 C C . VAL A 1 82 ? 5.557 -2.749 1.133 1.00 95.50 82 VAL A C 1
ATOM 633 O O . VAL A 1 82 ? 4.412 -2.371 0.884 1.00 95.50 82 VAL A O 1
ATOM 636 N N . PRO A 1 83 ? 5.973 -2.949 2.395 1.00 95.19 83 PRO A N 1
ATOM 637 C CA . PRO A 1 83 ? 5.156 -2.583 3.544 1.00 95.19 83 PRO A CA 1
ATOM 638 C C . PRO A 1 83 ? 5.114 -1.057 3.705 1.00 95.19 83 PRO A C 1
ATOM 640 O O . PRO A 1 83 ? 6.151 -0.399 3.771 1.00 95.19 83 PRO A O 1
ATOM 643 N N . VAL A 1 84 ? 3.911 -0.502 3.814 1.00 94.19 84 VAL A N 1
ATOM 644 C CA . VAL A 1 84 ? 3.648 0.926 4.015 1.00 94.19 84 VAL A CA 1
ATOM 645 C C . VAL A 1 84 ? 3.024 1.116 5.391 1.00 94.19 84 VAL A C 1
ATOM 647 O O . VAL A 1 84 ? 1.919 0.644 5.661 1.00 94.19 84 VAL A O 1
ATOM 650 N N . ALA A 1 85 ? 3.756 1.793 6.276 1.00 92.38 85 ALA A N 1
ATOM 651 C CA . ALA A 1 85 ? 3.303 2.098 7.628 1.00 92.38 85 ALA A CA 1
ATOM 652 C C . ALA A 1 85 ? 2.527 3.422 7.670 1.00 92.38 85 ALA A C 1
ATOM 654 O O . ALA A 1 85 ? 3.004 4.452 7.180 1.00 92.38 85 ALA A O 1
ATOM 655 N N . VAL A 1 86 ? 1.368 3.389 8.320 1.00 88.88 86 VAL A N 1
ATOM 656 C CA . VAL A 1 86 ? 0.451 4.519 8.509 1.00 88.88 86 VAL A CA 1
ATOM 657 C C . VAL A 1 86 ? 0.050 4.634 9.976 1.00 88.88 86 VAL A C 1
ATOM 659 O O . VAL A 1 86 ? 0.009 3.637 10.702 1.00 88.88 86 VAL A O 1
ATOM 662 N N . SER A 1 87 ? -0.222 5.862 10.411 1.00 86.50 87 SER A N 1
ATOM 663 C CA . SER A 1 87 ? -0.680 6.171 11.766 1.00 86.50 87 SER A CA 1
ATOM 664 C C . SER A 1 87 ? -2.118 6.652 11.701 1.00 86.50 87 SER A C 1
ATOM 666 O O . SER A 1 87 ? -2.404 7.680 11.094 1.00 86.50 87 SER A O 1
ATOM 668 N N . ILE A 1 88 ? -3.017 5.933 12.364 1.00 82.00 88 ILE A N 1
ATOM 669 C CA . ILE A 1 88 ? -4.416 6.322 12.493 1.00 82.00 88 ILE A CA 1
ATOM 670 C C . ILE A 1 88 ? -4.603 6.974 13.851 1.00 82.00 88 ILE A C 1
ATOM 672 O O . ILE A 1 88 ? -4.279 6.405 14.901 1.00 82.00 88 ILE A O 1
ATOM 676 N N . ARG A 1 89 ? -5.161 8.179 13.828 1.00 73.94 89 ARG A N 1
ATOM 677 C CA . ARG A 1 89 ? -5.625 8.859 15.029 1.00 73.94 89 ARG A CA 1
ATOM 678 C C . ARG A 1 89 ? -7.111 8.589 15.162 1.00 73.94 89 ARG A C 1
ATOM 680 O O . ARG A 1 89 ? -7.890 8.979 14.303 1.00 73.94 89 ARG A O 1
ATOM 687 N N . ALA A 1 90 ? -7.499 7.923 16.245 1.00 61.19 90 ALA A N 1
ATOM 688 C CA . ALA A 1 90 ? -8.895 7.927 16.649 1.00 61.19 90 ALA A CA 1
ATOM 689 C C . ALA A 1 90 ? -9.245 9.368 17.042 1.00 61.19 90 ALA A C 1
ATOM 691 O O . ALA A 1 90 ? -8.847 9.822 18.119 1.00 61.19 90 ALA A O 1
ATOM 692 N N . ASN A 1 91 ? -9.926 10.101 16.161 1.00 58.12 91 ASN A N 1
ATOM 693 C CA . ASN A 1 91 ? -10.504 11.381 16.535 1.00 58.12 91 ASN A CA 1
ATOM 694 C C . ASN A 1 91 ? -11.609 11.089 17.555 1.00 58.12 91 ASN A C 1
ATOM 696 O O . ASN A 1 91 ? -12.623 10.472 17.236 1.00 58.12 91 ASN A O 1
ATOM 700 N N . GLY A 1 92 ? -11.401 11.503 18.807 1.00 52.41 92 GLY A N 1
ATOM 701 C CA . GLY A 1 92 ? -12.534 11.771 19.683 1.00 52.41 92 GLY A CA 1
ATOM 702 C C . GLY A 1 92 ? -13.313 12.903 19.028 1.00 52.41 92 GLY A C 1
ATOM 703 O O . GLY A 1 92 ? -12.714 13.938 18.758 1.00 52.41 92 GLY A O 1
ATOM 704 N N . SER A 1 93 ? -14.580 12.648 18.697 1.00 52.81 93 SER A N 1
ATOM 705 C CA . SER A 1 93 ? -15.504 13.539 17.996 1.00 52.81 93 SER A CA 1
ATOM 706 C C . SER A 1 93 ? -15.130 15.017 18.042 1.00 52.81 93 SER A C 1
ATOM 708 O O . SER A 1 93 ? -15.205 15.658 19.087 1.00 52.81 93 SER A O 1
ATOM 710 N N . SER A 1 94 ? -14.867 15.580 16.876 1.00 44.50 94 SER A N 1
ATOM 711 C CA . SER A 1 94 ? -15.137 16.987 16.629 1.00 44.50 94 SER A CA 1
ATOM 712 C C . SER A 1 94 ? -16.036 17.037 15.410 1.00 44.50 94 SER A C 1
ATOM 714 O O . SER A 1 94 ? -15.574 17.013 14.274 1.00 44.50 94 SER A O 1
ATOM 716 N N . VAL A 1 95 ? -17.342 17.053 15.683 1.00 47.62 95 VAL A N 1
ATOM 717 C CA . VAL A 1 95 ? -18.308 17.724 14.810 1.00 47.62 95 VAL A CA 1
ATOM 718 C C . VAL A 1 95 ? -17.705 19.080 14.432 1.00 47.62 95 VAL A C 1
ATOM 720 O O . VAL A 1 95 ? -17.213 19.766 15.333 1.00 47.62 95 VAL A O 1
ATOM 723 N N . PRO A 1 96 ? -17.707 19.483 13.153 1.00 45.28 96 PRO A N 1
ATOM 724 C CA . PRO A 1 96 ? -17.337 20.846 12.824 1.00 45.28 96 PRO A CA 1
ATOM 725 C C . PRO A 1 96 ? -18.377 21.763 13.477 1.00 45.28 96 PRO A C 1
ATOM 727 O O . PRO A 1 96 ? -19.570 21.655 13.184 1.00 45.28 96 PRO A O 1
ATOM 730 N N . GLU A 1 97 ? -17.950 22.626 14.403 1.00 44.22 97 GLU A N 1
ATOM 731 C CA . GLU A 1 97 ? -18.795 23.740 14.820 1.00 44.22 97 GLU A CA 1
ATOM 732 C C . GLU A 1 97 ? -19.005 24.628 13.594 1.00 44.22 97 GLU A C 1
ATOM 734 O O . GLU A 1 97 ? -18.084 25.281 13.105 1.00 44.22 97 GLU A O 1
ATOM 739 N N . LEU A 1 98 ? -20.228 24.592 13.068 1.00 42.72 98 LEU A N 1
ATOM 740 C CA . LEU A 1 98 ? -20.730 25.597 12.149 1.00 42.72 98 LEU A CA 1
ATOM 741 C C . LEU A 1 98 ? -20.917 26.894 12.943 1.00 42.72 98 LEU A C 1
ATOM 743 O O . LEU A 1 98 ? -21.892 27.006 13.684 1.00 42.72 98 LEU A O 1
ATOM 747 N N . PHE A 1 99 ? -20.013 27.854 12.753 1.00 51.56 99 PHE A N 1
ATOM 748 C CA . PHE A 1 99 ? -20.256 29.278 12.992 1.00 51.56 99 PHE A CA 1
ATOM 749 C C . PHE A 1 99 ? -19.603 30.115 11.894 1.00 51.56 99 PHE A C 1
ATOM 751 O O . PHE A 1 99 ? -18.405 29.890 11.609 1.00 51.56 99 PHE A O 1
#